Protein AF-A0A0N0ZWM2-F1 (afdb_monomer_lite)

Foldseek 3Di:
DFKKFKKFLDADQLVLVVVLVVVLCVVVVWDWDDDPFKIKIWDADPNDIFIKIKGDQDDVQQVVQQVDVLDPNSMGGNIMIDGDQADQVVLSSVLSSCVSPQRIWMWGDDDPPSPQIAIHGNVLSVPDPDRTNCCSRVVGDRDPPPVD

Organism: Chryseobacterium indologenes (NCBI:txid253)

Structure (mmCIF, N/CA/C/O backbone):
data_AF-A0A0N0ZWM2-F1
#
_entry.id   AF-A0A0N0ZWM2-F1
#
loop_
_atom_site.group_PDB
_atom_site.id
_atom_site.type_symbol
_atom_site.label_atom_id
_atom_site.label_alt_id
_atom_site.label_comp_id
_atom_site.label_asym_id
_atom_site.label_entity_id
_atom_site.label_seq_id
_atom_site.pdbx_PDB_ins_code
_atom_site.Cartn_x
_atom_site.Cartn_y
_atom_site.Cartn_z
_atom_site.occupancy
_atom_site.B_iso_or_equiv
_atom_site.auth_seq_id
_atom_site.auth_comp_id
_atom_site.auth_asym_id
_atom_site.auth_atom_id
_atom_site.pdbx_PDB_model_num
ATOM 1 N N . MET A 1 1 ? -0.318 11.566 -10.921 1.00 79.81 1 MET A N 1
ATOM 2 C CA . MET A 1 1 ? 0.003 10.992 -9.608 1.00 79.81 1 MET A CA 1
ATOM 3 C C . MET A 1 1 ? -1.309 10.659 -8.949 1.00 79.81 1 MET A C 1
ATOM 5 O O . MET A 1 1 ? -2.219 11.481 -8.991 1.00 79.81 1 MET A O 1
ATOM 9 N N . GLU A 1 2 ? -1.417 9.438 -8.466 1.00 84.56 2 GLU A N 1
ATOM 10 C CA . GLU A 1 2 ? -2.607 8.886 -7.834 1.00 84.56 2 GLU A CA 1
ATOM 11 C C . GLU A 1 2 ? -2.240 8.444 -6.425 1.00 84.56 2 GLU A C 1
ATOM 13 O O . GLU A 1 2 ? -1.091 8.078 -6.180 1.00 84.56 2 GLU A O 1
ATOM 18 N N . THR A 1 3 ? -3.224 8.467 -5.532 1.00 87.94 3 THR A N 1
ATOM 19 C CA . THR A 1 3 ? -3.071 8.043 -4.142 1.00 87.94 3 THR A CA 1
ATOM 20 C C . THR A 1 3 ? -4.068 6.935 -3.860 1.00 87.94 3 THR A C 1
ATOM 22 O O . THR A 1 3 ? -5.256 7.047 -4.174 1.00 87.94 3 THR A O 1
ATOM 25 N N . ILE A 1 4 ? -3.599 5.867 -3.228 1.00 88.94 4 ILE A N 1
ATOM 26 C CA . ILE A 1 4 ? -4.471 4.872 -2.609 1.00 88.94 4 ILE A CA 1
ATOM 27 C C . ILE A 1 4 ? -4.236 4.830 -1.107 1.00 88.94 4 ILE A C 1
ATOM 29 O O . ILE A 1 4 ? -3.121 5.018 -0.625 1.00 88.94 4 ILE A O 1
ATOM 33 N N . PHE A 1 5 ? -5.297 4.540 -0.370 1.00 90.44 5 PHE A N 1
ATOM 34 C CA . PHE A 1 5 ? -5.273 4.392 1.074 1.00 90.44 5 PHE A CA 1
ATOM 35 C C . PHE A 1 5 ? -5.254 2.906 1.408 1.00 90.44 5 PHE A C 1
ATOM 37 O O . PHE A 1 5 ? -6.131 2.151 0.988 1.00 90.44 5 PHE A O 1
ATOM 44 N N . VAL A 1 6 ? -4.266 2.470 2.178 1.00 92.69 6 VAL A N 1
ATOM 45 C CA . VAL A 1 6 ? -4.272 1.140 2.783 1.00 92.69 6 VAL A CA 1
ATOM 46 C C . VAL A 1 6 ? -4.955 1.264 4.131 1.00 92.69 6 VAL A C 1
ATOM 48 O O . VAL A 1 6 ? -4.435 1.902 5.047 1.00 92.69 6 VAL A O 1
ATOM 51 N N . ILE A 1 7 ? -6.126 0.655 4.257 1.00 91.31 7 ILE A N 1
ATOM 52 C CA . ILE A 1 7 ? -6.960 0.759 5.451 1.00 91.31 7 ILE A CA 1
ATOM 53 C C . ILE A 1 7 ? -7.023 -0.5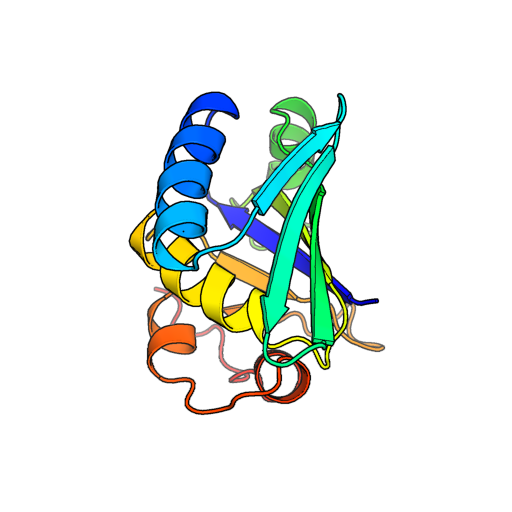72 6.199 1.00 91.31 7 ILE A C 1
ATOM 55 O O . ILE A 1 7 ? -6.943 -1.648 5.603 1.00 91.31 7 ILE A O 1
ATOM 59 N N . SER A 1 8 ? -7.194 -0.514 7.517 1.00 92.19 8 SER A N 1
ATOM 60 C CA . SER A 1 8 ? -7.341 -1.699 8.368 1.00 92.19 8 SER A CA 1
ATOM 61 C C . SER A 1 8 ? -8.172 -1.404 9.616 1.00 92.19 8 SER A C 1
ATOM 63 O O . SER A 1 8 ? -8.441 -0.246 9.933 1.00 92.19 8 SER A O 1
ATOM 65 N N . LYS A 1 9 ? -8.571 -2.456 10.336 1.00 91.44 9 LYS A N 1
ATOM 66 C CA . LYS A 1 9 ? -9.304 -2.329 11.606 1.00 91.44 9 LYS A CA 1
ATOM 67 C C . LYS A 1 9 ? -8.403 -2.055 12.810 1.00 91.44 9 LYS A C 1
ATOM 69 O O . LYS A 1 9 ? -8.891 -1.601 13.839 1.00 91.44 9 LYS A O 1
ATOM 74 N N . GLU A 1 10 ? -7.110 -2.349 12.699 1.00 93.44 10 GLU A N 1
ATOM 75 C CA . GLU A 1 10 ? -6.156 -2.283 13.805 1.00 93.44 10 GLU A CA 1
ATOM 76 C C . GLU A 1 10 ? -4.873 -1.596 13.355 1.00 93.44 10 GLU A C 1
ATOM 78 O O . GLU A 1 10 ? -4.340 -1.896 12.290 1.00 93.44 10 GLU A O 1
ATOM 83 N N . TYR A 1 11 ? -4.342 -0.707 14.192 1.00 94.19 11 TYR A N 1
ATOM 84 C CA . TYR A 1 11 ? -3.057 -0.086 13.913 1.00 94.19 11 TYR A CA 1
ATOM 85 C C . TYR A 1 11 ? -1.938 -1.134 13.916 1.00 94.19 11 TYR A C 1
ATOM 87 O O . TYR A 1 11 ? -1.816 -1.935 14.845 1.00 94.19 11 TYR A O 1
ATOM 95 N N . ILE A 1 12 ? -1.083 -1.081 12.897 1.00 94.50 12 ILE A N 1
ATOM 96 C CA . ILE A 1 12 ? 0.116 -1.908 12.796 1.00 94.50 12 ILE A CA 1
ATOM 97 C C . ILE A 1 12 ? 1.324 -0.999 12.989 1.00 94.50 12 ILE A C 1
ATOM 99 O O . ILE A 1 12 ? 1.533 -0.064 12.220 1.00 94.50 12 ILE A O 1
ATOM 103 N N . GLU A 1 13 ? 2.136 -1.297 14.001 1.00 93.44 13 GLU A N 1
ATOM 104 C CA . GLU A 1 13 ? 3.337 -0.520 14.316 1.00 93.44 13 GLU A CA 1
ATOM 105 C C . GLU A 1 13 ? 4.255 -0.341 13.097 1.00 93.44 13 GLU A C 1
ATOM 107 O O . GLU A 1 13 ? 4.559 -1.315 12.398 1.00 93.44 13 GLU A O 1
ATOM 112 N N . LYS A 1 14 ? 4.767 0.884 12.893 1.00 90.81 14 LYS A N 1
ATOM 113 C CA . LYS A 1 14 ? 5.643 1.251 11.761 1.00 90.81 14 LYS A CA 1
ATOM 114 C C . LYS A 1 14 ? 6.761 0.228 11.535 1.00 90.81 14 LYS A C 1
ATOM 116 O O . LYS A 1 14 ? 6.959 -0.233 10.415 1.00 90.81 14 LYS A O 1
ATOM 121 N N . ASN A 1 15 ? 7.449 -0.192 12.598 1.00 91.06 15 ASN A N 1
ATOM 122 C CA . ASN A 1 15 ? 8.545 -1.163 12.498 1.00 91.06 15 ASN A CA 1
ATOM 123 C C . ASN A 1 15 ? 8.085 -2.534 11.971 1.00 91.06 15 ASN A C 1
ATOM 125 O O . ASN A 1 15 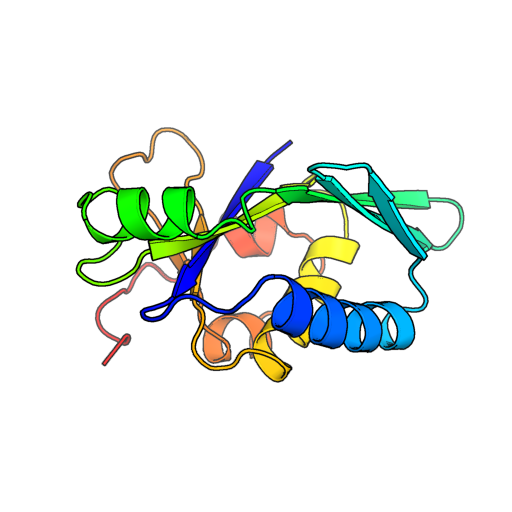? 8.814 -3.177 11.221 1.00 91.06 15 ASN A O 1
ATOM 129 N N . ASN A 1 16 ? 6.871 -2.975 12.313 1.00 93.94 16 ASN A N 1
ATOM 130 C CA . ASN A 1 16 ? 6.317 -4.229 11.799 1.00 93.94 16 ASN A CA 1
ATOM 131 C C . ASN A 1 16 ? 5.973 -4.117 10.308 1.00 93.94 16 ASN A C 1
ATOM 133 O O . ASN A 1 16 ? 6.179 -5.075 9.564 1.00 93.94 16 ASN A O 1
ATOM 137 N N . ILE A 1 17 ? 5.488 -2.954 9.861 1.00 93.25 17 ILE A N 1
ATOM 138 C CA . ILE A 1 17 ? 5.270 -2.681 8.436 1.00 93.25 17 ILE A CA 1
ATOM 139 C C . ILE A 1 17 ? 6.601 -2.652 7.675 1.00 93.25 17 ILE A C 1
ATOM 141 O O . ILE A 1 17 ? 6.727 -3.320 6.653 1.00 93.25 17 ILE A O 1
ATOM 145 N N . LEU A 1 18 ? 7.622 -1.967 8.198 1.00 91.88 18 LEU A N 1
ATOM 146 C CA . LEU A 1 18 ? 8.951 -1.895 7.578 1.00 91.88 18 LEU A CA 1
ATOM 147 C C . LEU A 1 18 ? 9.615 -3.269 7.406 1.00 91.88 18 LEU A C 1
ATOM 149 O O . LEU A 1 18 ? 10.258 -3.532 6.386 1.00 91.88 18 LEU A O 1
ATOM 153 N N . LEU A 1 19 ? 9.431 -4.177 8.370 1.00 93.31 19 LEU A N 1
ATOM 154 C CA . LEU A 1 19 ? 9.897 -5.561 8.244 1.00 93.31 19 LEU A CA 1
ATOM 155 C C . LEU A 1 19 ? 9.209 -6.284 7.076 1.00 93.31 19 LEU A C 1
ATOM 157 O O . LEU A 1 19 ? 9.873 -6.970 6.300 1.00 93.31 19 LEU A O 1
ATOM 161 N N . LYS A 1 20 ? 7.896 -6.094 6.908 1.00 94.62 20 LYS A N 1
ATOM 162 C CA . LYS A 1 20 ? 7.135 -6.665 5.784 1.00 94.62 20 LYS A CA 1
ATOM 163 C C . LYS A 1 20 ? 7.554 -6.051 4.450 1.00 94.62 20 LYS A C 1
ATOM 165 O O . LYS A 1 20 ? 7.744 -6.779 3.480 1.00 94.62 20 LYS A O 1
ATOM 170 N N . PHE A 1 21 ? 7.773 -4.737 4.406 1.00 94.69 21 PHE A N 1
ATOM 171 C CA . PHE A 1 21 ? 8.290 -4.055 3.218 1.00 94.69 21 PHE A CA 1
ATOM 172 C C . PHE A 1 21 ? 9.653 -4.590 2.812 1.00 94.69 21 PHE A C 1
ATOM 174 O O . PHE A 1 21 ? 9.857 -4.869 1.639 1.00 94.69 21 PHE A O 1
ATOM 181 N N . SER A 1 22 ? 10.550 -4.831 3.768 1.00 92.94 22 SER A N 1
ATOM 182 C CA . SER A 1 22 ? 11.861 -5.421 3.482 1.00 92.94 22 SER A CA 1
ATOM 183 C C . SER A 1 22 ? 11.736 -6.773 2.762 1.00 92.94 22 SER A C 1
ATOM 185 O O . SER A 1 22 ? 12.444 -7.026 1.788 1.00 92.94 22 SER A O 1
ATOM 187 N N . THR A 1 23 ? 10.793 -7.628 3.178 1.00 93.88 23 THR A N 1
ATOM 188 C CA . THR A 1 23 ? 10.488 -8.891 2.481 1.00 93.88 23 THR A CA 1
ATOM 189 C C . THR A 1 23 ? 9.976 -8.649 1.060 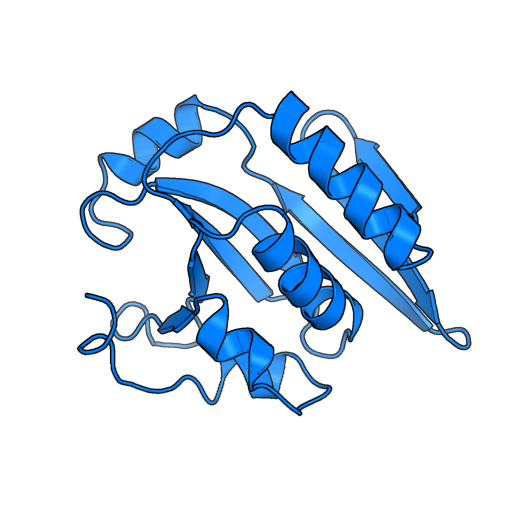1.00 93.88 23 THR A C 1
ATOM 191 O O . THR A 1 23 ? 10.465 -9.268 0.116 1.00 93.88 23 THR A O 1
ATOM 194 N N . ILE A 1 24 ? 9.017 -7.736 0.894 1.00 95.44 24 ILE A N 1
ATOM 195 C CA . ILE A 1 24 ? 8.409 -7.407 -0.404 1.00 95.44 24 ILE A CA 1
ATOM 196 C C . ILE A 1 24 ? 9.461 -6.867 -1.382 1.00 95.44 24 ILE A C 1
ATOM 198 O O . ILE A 1 24 ? 9.548 -7.326 -2.517 1.00 95.44 24 ILE A O 1
ATOM 202 N N . ILE A 1 25 ? 10.294 -5.939 -0.924 1.00 94.38 25 ILE A N 1
ATOM 203 C CA . ILE A 1 25 ? 11.310 -5.247 -1.723 1.00 94.38 25 ILE A CA 1
ATOM 204 C C . ILE A 1 25 ? 12.375 -6.226 -2.211 1.00 94.38 25 ILE A C 1
ATOM 206 O O . ILE A 1 25 ? 12.722 -6.210 -3.392 1.00 94.38 25 ILE A O 1
ATOM 210 N N . ASN A 1 26 ? 12.801 -7.156 -1.352 1.00 93.25 26 ASN A N 1
ATOM 211 C CA . ASN A 1 26 ? 13.698 -8.241 -1.747 1.00 93.25 26 ASN A CA 1
ATOM 212 C C . ASN A 1 26 ? 13.076 -9.151 -2.819 1.00 93.25 26 ASN A C 1
ATOM 214 O O . ASN A 1 26 ? 13.757 -9.536 -3.766 1.00 93.25 26 ASN A O 1
ATOM 218 N N . LEU A 1 27 ? 11.786 -9.490 -2.699 1.00 94.19 27 LEU A N 1
ATOM 219 C CA . LEU A 1 27 ? 11.085 -10.319 -3.690 1.00 94.19 27 LEU A CA 1
ATOM 220 C C . LEU A 1 27 ? 10.917 -9.618 -5.042 1.00 94.19 27 LEU A C 1
ATOM 222 O O . LEU A 1 27 ? 10.857 -10.285 -6.073 1.00 94.19 27 LEU A O 1
ATOM 226 N N . MET A 1 28 ? 10.822 -8.291 -5.032 1.00 92.69 28 MET A N 1
ATOM 227 C CA . MET A 1 28 ? 10.667 -7.468 -6.230 1.00 92.69 28 MET A CA 1
ATOM 228 C C . MET A 1 28 ? 12.002 -7.053 -6.849 1.00 92.69 28 MET A C 1
ATOM 230 O O . MET A 1 28 ? 11.994 -6.485 -7.934 1.00 92.69 28 MET A O 1
ATOM 234 N N . ASN A 1 29 ? 13.131 -7.323 -6.180 1.00 92.00 29 ASN A N 1
ATOM 235 C CA . ASN A 1 29 ? 14.438 -6.763 -6.535 1.00 92.00 29 ASN A CA 1
ATOM 236 C C . ASN A 1 29 ? 14.387 -5.224 -6.671 1.00 92.00 29 ASN A C 1
ATOM 238 O O . ASN A 1 29 ? 14.950 -4.642 -7.596 1.00 92.00 29 ASN A O 1
ATOM 242 N N . ALA A 1 30 ? 13.657 -4.584 -5.756 1.00 93.94 30 ALA A N 1
ATOM 243 C CA . ALA A 1 30 ? 13.500 -3.137 -5.672 1.00 93.94 30 ALA A CA 1
ATOM 244 C C . ALA A 1 30 ? 14.463 -2.545 -4.626 1.00 93.94 30 ALA A C 1
ATOM 246 O O . ALA A 1 30 ? 15.108 -3.270 -3.868 1.00 93.94 30 ALA A O 1
ATOM 247 N N . ASN A 1 31 ? 14.529 -1.218 -4.552 1.00 94.06 31 ASN A N 1
ATOM 248 C CA . ASN A 1 31 ? 15.269 -0.489 -3.528 1.00 94.06 31 ASN A CA 1
ATOM 249 C C . ASN A 1 31 ? 14.310 0.192 -2.552 1.00 94.06 31 ASN A C 1
ATOM 251 O O . ASN A 1 31 ? 13.251 0.676 -2.949 1.00 94.06 31 ASN A O 1
ATOM 255 N N . LEU A 1 32 ? 14.718 0.260 -1.285 1.00 92.25 32 LEU A N 1
ATOM 256 C CA . LEU A 1 32 ? 14.046 1.009 -0.227 1.00 92.25 32 LEU A CA 1
ATOM 257 C C . LEU A 1 32 ? 14.890 2.230 0.136 1.00 92.25 32 LEU A C 1
ATOM 259 O O . LEU A 1 32 ? 16.065 2.085 0.475 1.00 92.25 32 LEU A O 1
ATOM 263 N N . ILE A 1 33 ? 14.283 3.408 0.121 1.00 91.81 33 ILE A N 1
ATOM 264 C CA . ILE A 1 33 ? 14.868 4.645 0.630 1.00 91.81 33 ILE A CA 1
ATOM 265 C C . ILE A 1 33 ? 13.937 5.143 1.731 1.00 91.81 33 ILE A C 1
ATOM 267 O O . ILE A 1 33 ? 12.751 5.344 1.496 1.00 91.81 33 ILE A O 1
ATOM 271 N N . GLU A 1 34 ? 14.461 5.313 2.939 1.00 86.69 34 GLU A N 1
ATOM 272 C CA . GLU A 1 34 ? 13.716 5.897 4.055 1.00 86.69 34 GLU A CA 1
ATOM 273 C C . GLU A 1 34 ? 14.254 7.313 4.296 1.00 86.69 34 GLU A C 1
ATOM 275 O O . GLU A 1 34 ? 15.439 7.477 4.597 1.00 86.69 34 GLU A O 1
ATOM 280 N N . ASP A 1 35 ? 13.405 8.330 4.143 1.00 78.75 35 ASP A N 1
ATOM 281 C CA . ASP A 1 35 ? 13.747 9.734 4.387 1.00 78.75 35 ASP A CA 1
ATOM 282 C C . ASP A 1 35 ? 12.828 10.328 5.454 1.00 78.75 35 ASP A C 1
ATOM 284 O O . ASP A 1 35 ? 11.737 10.791 5.152 1.00 78.75 35 ASP A O 1
ATOM 288 N N . GLN A 1 36 ? 13.285 10.304 6.711 1.00 72.12 36 GLN A N 1
ATOM 289 C CA . GLN A 1 36 ? 12.627 10.840 7.915 1.00 72.12 36 GLN A CA 1
ATOM 290 C C . GLN A 1 36 ? 11.148 10.439 8.096 1.00 72.12 36 GLN A C 1
ATOM 292 O O . GLN A 1 36 ? 10.836 9.619 8.965 1.00 72.12 36 GLN A O 1
ATOM 297 N N . ALA A 1 37 ? 10.253 11.049 7.320 1.00 70.75 37 ALA A N 1
ATOM 298 C CA . ALA A 1 37 ? 8.813 10.834 7.309 1.00 70.75 37 ALA A CA 1
ATOM 299 C C . ALA A 1 37 ? 8.337 9.898 6.183 1.00 70.75 37 ALA A C 1
ATOM 301 O O . ALA A 1 37 ? 7.325 9.219 6.370 1.00 70.75 37 ALA A O 1
ATOM 302 N N . ASP A 1 38 ? 9.093 9.801 5.089 1.00 81.44 38 ASP A N 1
ATOM 303 C CA . ASP A 1 38 ? 8.640 9.200 3.840 1.00 81.44 38 ASP A CA 1
ATOM 304 C C . ASP A 1 38 ? 9.412 7.912 3.547 1.00 81.44 38 ASP A C 1
ATOM 306 O O . ASP A 1 38 ? 10.602 7.760 3.851 1.00 81.44 38 ASP A O 1
ATOM 310 N N . ILE A 1 39 ? 8.718 6.955 2.943 1.00 91.69 39 ILE A N 1
ATOM 311 C CA . ILE A 1 39 ? 9.315 5.723 2.444 1.00 91.69 39 ILE A CA 1
ATOM 312 C C . ILE A 1 39 ? 9.161 5.704 0.934 1.00 91.69 39 ILE A C 1
ATOM 314 O O . ILE A 1 39 ? 8.051 5.717 0.416 1.00 91.69 39 ILE A O 1
ATOM 318 N N . ILE A 1 40 ? 10.274 5.603 0.224 1.00 93.94 40 ILE A N 1
ATOM 319 C CA . ILE A 1 40 ? 10.298 5.552 -1.230 1.00 93.94 40 ILE A CA 1
ATOM 320 C C . ILE A 1 40 ? 10.760 4.161 -1.648 1.00 93.94 40 ILE A C 1
ATOM 322 O O . ILE A 1 40 ? 11.823 3.691 -1.235 1.00 93.94 40 ILE A O 1
ATOM 326 N N . ILE A 1 41 ? 9.963 3.496 -2.478 1.00 94.56 41 ILE A N 1
ATOM 327 C CA . ILE A 1 41 ? 10.330 2.226 -3.100 1.00 94.56 41 ILE A CA 1
ATOM 328 C C . ILE A 1 41 ? 10.562 2.487 -4.577 1.00 94.56 41 ILE A C 1
ATOM 330 O O . ILE A 1 41 ? 9.680 3.004 -5.261 1.00 94.56 41 ILE A O 1
ATOM 334 N N . THR A 1 42 ? 11.742 2.122 -5.069 1.00 94.25 42 THR A N 1
ATOM 335 C CA . THR A 1 42 ? 12.138 2.361 -6.459 1.00 94.25 42 THR A CA 1
ATOM 336 C C . THR A 1 42 ? 12.552 1.070 -7.142 1.00 94.25 42 THR A C 1
ATOM 338 O O . THR A 1 42 ? 13.102 0.161 -6.520 1.00 94.25 42 THR A O 1
ATOM 341 N N . MET A 1 43 ? 12.291 0.973 -8.438 1.00 93.06 43 MET A N 1
ATOM 342 C CA . MET A 1 43 ? 12.676 -0.171 -9.257 1.00 93.06 43 MET A CA 1
ATOM 343 C C . MET A 1 43 ? 13.072 0.320 -10.643 1.00 93.06 43 MET A C 1
ATOM 345 O O . MET A 1 43 ? 12.438 1.218 -11.192 1.00 93.06 43 MET A O 1
ATOM 349 N N .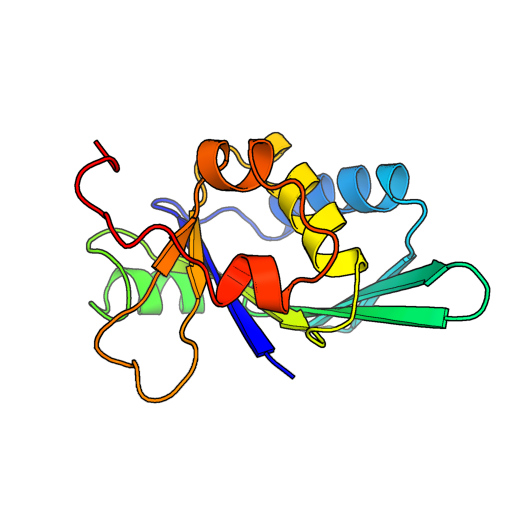 GLU A 1 44 ? 14.120 -0.273 -11.200 1.00 88.19 44 GLU A N 1
ATOM 350 C CA . GLU A 1 44 ? 14.506 -0.068 -12.591 1.00 88.19 44 GLU A CA 1
ATOM 351 C C . GLU A 1 44 ? 14.214 -1.357 -13.363 1.00 88.19 44 GLU A C 1
ATOM 353 O O . GLU A 1 44 ? 14.730 -2.419 -13.012 1.00 88.19 44 GLU A O 1
ATOM 358 N N . ASP A 1 45 ? 13.362 -1.267 -14.384 1.00 79.62 45 ASP A N 1
ATOM 359 C CA . ASP A 1 45 ? 12.963 -2.386 -15.245 1.00 79.62 45 ASP A CA 1
ATOM 360 C C . ASP A 1 45 ? 13.154 -1.986 -16.713 1.00 79.62 45 ASP A C 1
ATOM 362 O O . ASP A 1 45 ? 12.533 -1.037 -17.198 1.00 79.62 45 ASP A O 1
ATOM 366 N N . ASP A 1 46 ? 14.058 -2.674 -17.416 1.00 80.00 46 ASP A N 1
ATOM 367 C CA . ASP A 1 46 ? 14.401 -2.425 -18.826 1.00 80.00 46 ASP A CA 1
ATOM 368 C C . ASP A 1 46 ? 14.690 -0.941 -19.168 1.00 80.00 46 ASP A C 1
ATOM 370 O O . ASP A 1 46 ? 14.325 -0.436 -20.232 1.00 80.00 46 ASP A O 1
ATOM 374 N N . GLY A 1 47 ? 15.364 -0.227 -18.258 1.00 80.25 47 GLY A N 1
ATOM 375 C CA . GLY A 1 47 ? 15.723 1.189 -18.413 1.00 80.25 47 GLY A CA 1
ATOM 376 C C . GLY A 1 47 ? 14.596 2.177 -18.092 1.00 80.25 47 GLY A C 1
ATOM 377 O O . GLY A 1 47 ? 14.782 3.383 -18.261 1.00 80.25 47 GLY A O 1
ATOM 378 N N . ASN A 1 48 ? 13.445 1.694 -17.613 1.00 85.69 48 ASN A N 1
ATOM 379 C CA . ASN A 1 48 ? 12.393 2.528 -17.042 1.00 85.69 48 ASN A CA 1
ATOM 380 C C . ASN A 1 48 ? 12.533 2.573 -15.524 1.00 85.69 48 ASN A C 1
ATOM 382 O O . ASN A 1 48 ? 12.630 1.538 -14.866 1.00 85.69 48 ASN A O 1
ATOM 386 N N . PHE A 1 49 ? 12.513 3.783 -14.977 1.00 89.00 49 PHE A N 1
ATOM 387 C CA . PHE A 1 49 ? 12.522 4.009 -13.541 1.00 89.00 49 PHE A CA 1
ATOM 388 C C . PHE A 1 49 ? 11.089 4.150 -13.028 1.00 89.00 49 PHE A C 1
ATOM 390 O O . PHE A 1 49 ? 10.336 5.012 -13.485 1.00 89.00 49 PHE A O 1
ATOM 397 N N . GLU A 1 50 ? 10.728 3.321 -12.057 1.00 92.31 50 GLU A N 1
ATOM 398 C CA . GLU A 1 50 ? 9.444 3.364 -11.372 1.00 92.31 50 GLU A CA 1
ATOM 399 C C . GLU A 1 50 ? 9.643 3.644 -9.881 1.00 92.31 50 GLU A C 1
ATOM 401 O O . GLU A 1 50 ? 10.626 3.218 -9.270 1.00 92.31 50 GLU A O 1
ATOM 406 N N . GLN A 1 51 ? 8.693 4.366 -9.294 1.00 93.25 51 GLN A N 1
ATOM 407 C CA . GLN A 1 51 ? 8.752 4.817 -7.910 1.00 93.25 51 GLN A CA 1
ATOM 408 C C . GLN A 1 51 ? 7.353 4.870 -7.313 1.00 93.25 51 GLN A C 1
ATOM 410 O O . GLN A 1 51 ? 6.461 5.469 -7.911 1.00 93.25 51 GLN A O 1
ATOM 415 N N . ILE A 1 52 ? 7.209 4.313 -6.112 1.00 94.31 52 ILE A N 1
ATOM 416 C CA . ILE A 1 52 ? 6.060 4.544 -5.238 1.00 94.31 52 ILE A CA 1
ATOM 417 C C . ILE A 1 52 ? 6.531 5.202 -3.942 1.00 94.31 52 ILE A C 1
ATOM 419 O O . ILE A 1 52 ? 7.604 4.879 -3.426 1.00 94.31 52 ILE A O 1
ATOM 423 N N . GLU A 1 53 ? 5.726 6.114 -3.421 1.00 94.69 53 GLU A N 1
ATOM 424 C CA . GLU A 1 53 ? 5.968 6.815 -2.161 1.00 94.69 53 GLU A CA 1
ATOM 425 C C . GLU A 1 53 ? 4.931 6.371 -1.137 1.00 94.69 53 GLU A C 1
ATOM 427 O O . GLU A 1 53 ? 3.761 6.178 -1.461 1.00 94.69 53 GLU A O 1
ATOM 432 N N . ILE A 1 54 ? 5.368 6.144 0.096 1.00 94.38 54 ILE A N 1
ATOM 433 C CA . ILE A 1 54 ? 4.551 5.617 1.179 1.00 94.38 54 ILE A CA 1
ATOM 434 C C . ILE A 1 54 ? 4.602 6.584 2.349 1.00 94.38 54 ILE A C 1
ATOM 436 O O . ILE A 1 54 ? 5.670 6.851 2.904 1.00 94.38 54 ILE A O 1
ATOM 440 N N . ASN A 1 55 ? 3.417 7.033 2.752 1.00 91.81 55 ASN A N 1
ATOM 441 C CA . ASN A 1 55 ? 3.213 8.051 3.774 1.00 91.81 55 ASN A CA 1
ATOM 442 C C . ASN A 1 55 ? 2.211 7.562 4.833 1.00 91.81 55 ASN A C 1
ATOM 444 O O . ASN A 1 55 ? 1.571 6.523 4.683 1.00 91.81 55 ASN A O 1
ATOM 448 N N . GLY A 1 56 ? 2.055 8.303 5.933 1.00 86.44 56 GLY A N 1
ATOM 449 C CA . GLY A 1 56 ? 0.974 8.061 6.902 1.00 86.44 56 GLY A CA 1
ATOM 450 C C . GLY A 1 56 ? 1.197 6.924 7.908 1.00 86.44 56 GLY A C 1
ATOM 451 O O . GLY A 1 56 ? 0.302 6.673 8.708 1.00 86.44 56 GLY A O 1
ATOM 452 N N . LEU A 1 57 ? 2.382 6.296 7.941 1.00 86.81 57 LEU A N 1
ATOM 453 C CA . LEU A 1 57 ? 2.778 5.281 8.938 1.00 86.81 57 LEU A CA 1
ATOM 454 C C . LEU A 1 57 ? 3.008 5.868 10.343 1.00 86.81 57 LEU A C 1
ATOM 456 O O . LEU A 1 57 ? 4.084 5.733 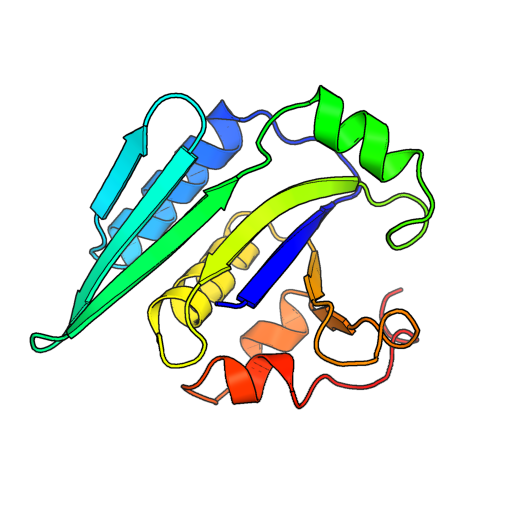10.932 1.00 86.81 57 LEU A O 1
ATOM 460 N N . ASN A 1 58 ? 2.003 6.540 10.891 1.00 87.94 58 ASN A N 1
ATOM 461 C CA . ASN A 1 58 ? 1.999 7.013 12.264 1.00 87.94 58 ASN A CA 1
ATOM 462 C C . ASN A 1 58 ? 0.643 6.737 12.923 1.00 87.94 58 ASN A C 1
ATOM 464 O O . ASN A 1 58 ? -0.404 6.705 12.276 1.00 87.94 58 ASN A O 1
ATOM 468 N N . LYS A 1 59 ? 0.688 6.511 14.234 1.00 92.25 59 LYS A N 1
ATOM 469 C CA . LYS A 1 59 ? -0.472 6.093 15.015 1.00 92.25 59 LYS A CA 1
ATOM 470 C C . LYS A 1 59 ? -1.546 7.175 15.105 1.00 92.25 59 LYS A C 1
ATOM 472 O O . LYS A 1 59 ? -2.723 6.850 15.005 1.00 92.25 59 LYS A O 1
ATOM 477 N N . ASP A 1 60 ? -1.145 8.433 15.247 1.00 91.44 60 ASP A N 1
ATOM 478 C CA . ASP A 1 60 ? -2.072 9.554 15.413 1.00 91.44 60 ASP A CA 1
ATOM 479 C C . ASP A 1 60 ? -2.967 9.718 14.172 1.00 91.44 60 ASP A C 1
ATOM 481 O O . ASP A 1 60 ? -4.180 9.860 14.296 1.00 91.44 60 ASP A O 1
ATOM 485 N N . TYR A 1 61 ? -2.394 9.590 12.971 1.00 90.31 61 TYR A N 1
ATOM 486 C CA . TYR A 1 61 ? -3.131 9.623 11.707 1.00 90.31 61 TYR A CA 1
ATOM 487 C C . TYR A 1 61 ? -4.109 8.447 11.572 1.00 90.31 61 TYR A C 1
ATOM 489 O O . TYR A 1 61 ? -5.254 8.624 11.148 1.00 90.31 61 TYR A O 1
ATOM 497 N N . PHE A 1 62 ? -3.705 7.240 11.982 1.00 92.94 62 PHE A N 1
ATOM 498 C CA . PHE A 1 62 ? -4.613 6.092 12.025 1.00 92.94 62 PHE A CA 1
ATOM 499 C C . PHE A 1 62 ? -5.777 6.322 13.003 1.00 92.94 62 PHE A C 1
ATOM 501 O O . PHE A 1 62 ? -6.932 6.058 12.669 1.00 92.94 62 PHE A O 1
ATOM 508 N N . GLU A 1 63 ? -5.491 6.822 14.207 1.00 91.69 63 GLU A N 1
ATOM 509 C CA . GLU A 1 63 ? -6.500 7.078 15.240 1.00 91.69 63 GLU A CA 1
ATOM 510 C C . GLU A 1 63 ? -7.478 8.186 14.838 1.00 91.69 63 GLU A C 1
ATOM 512 O O . GLU A 1 63 ? -8.678 8.062 15.084 1.00 91.69 63 GLU A O 1
ATOM 517 N N . GLU A 1 64 ? -6.997 9.236 14.176 1.00 89.31 64 GLU A N 1
ATOM 518 C CA . GLU A 1 64 ? -7.847 10.271 13.593 1.00 89.31 64 GLU A CA 1
ATOM 519 C C . GLU A 1 64 ? -8.760 9.674 12.513 1.00 89.31 64 GLU A C 1
ATOM 521 O O . GLU A 1 64 ? -9.975 9.880 12.512 1.00 89.31 64 GLU A O 1
ATOM 526 N N . THR A 1 65 ? -8.193 8.890 11.599 1.00 89.12 65 THR A N 1
ATOM 527 C CA . THR A 1 65 ? -8.936 8.368 10.449 1.00 89.12 65 THR A CA 1
ATOM 528 C C . THR A 1 65 ? -9.925 7.263 10.789 1.00 89.12 65 THR A C 1
ATOM 530 O O . THR A 1 65 ? -10.947 7.182 10.122 1.00 89.12 65 THR A O 1
ATOM 533 N N . ILE A 1 66 ? -9.679 6.440 11.814 1.00 87.12 66 ILE A N 1
ATOM 534 C CA . ILE A 1 66 ? -10.639 5.407 12.243 1.00 87.12 66 ILE A CA 1
ATOM 535 C C . ILE A 1 66 ? -11.842 5.995 12.994 1.00 87.12 66 ILE A C 1
ATOM 537 O O . ILE A 1 66 ? -12.916 5.390 13.019 1.00 87.12 66 ILE A O 1
ATOM 541 N N . GLN A 1 67 ? -11.663 7.156 13.633 1.00 81.56 67 GLN A N 1
ATOM 542 C CA . GLN A 1 67 ? -12.738 7.887 14.309 1.00 81.56 67 GLN A CA 1
ATOM 543 C C . GLN A 1 67 ? -13.592 8.681 13.320 1.00 81.56 67 GLN A C 1
ATOM 545 O O . GLN A 1 67 ? -14.788 8.870 13.546 1.00 81.56 67 GLN A O 1
ATOM 550 N N . ASN A 1 68 ? -12.980 9.123 12.223 1.00 68.56 68 ASN A N 1
ATOM 551 C CA . ASN A 1 68 ? -13.654 9.828 11.150 1.00 68.56 68 ASN A CA 1
ATOM 552 C C . ASN A 1 68 ? -14.330 8.830 10.196 1.00 68.56 68 ASN A C 1
ATOM 554 O O . ASN A 1 68 ? -13.731 7.859 9.751 1.00 68.56 68 ASN A O 1
ATOM 558 N N . GLU A 1 69 ? -15.576 9.086 9.799 1.00 67.31 69 GLU A N 1
ATOM 559 C CA . GLU A 1 69 ? -16.303 8.255 8.819 1.00 67.31 69 GLU A CA 1
ATOM 560 C C . GLU A 1 69 ? -15.818 8.488 7.368 1.00 67.31 69 GLU A C 1
ATOM 562 O O . GLU A 1 69 ? -16.568 8.302 6.414 1.00 67.31 69 GLU A O 1
ATOM 567 N N . ASN A 1 70 ? -14.561 8.918 7.194 1.00 68.44 70 ASN A N 1
ATOM 568 C CA . ASN A 1 70 ? -13.943 9.181 5.890 1.00 68.44 70 ASN A CA 1
ATOM 569 C C . ASN A 1 70 ? -13.722 7.886 5.090 1.00 68.44 70 ASN A C 1
ATOM 571 O O . ASN A 1 70 ? -13.627 7.920 3.866 1.00 68.44 70 ASN A O 1
ATOM 575 N N . PHE A 1 71 ? -13.648 6.751 5.788 1.00 75.19 71 PHE A N 1
ATOM 576 C CA . PHE 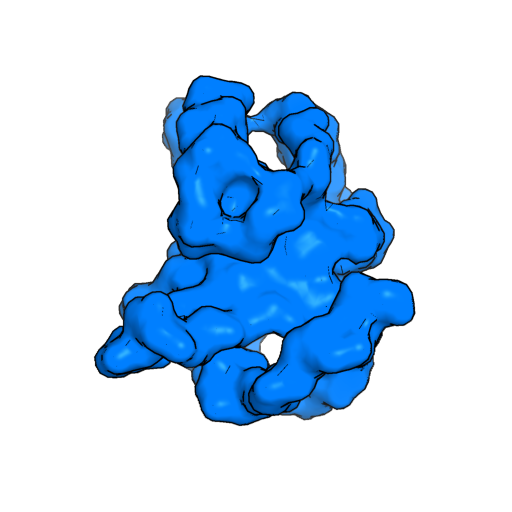A 1 71 ? -13.555 5.409 5.221 1.00 75.19 71 PHE A CA 1
ATOM 577 C C . PHE A 1 71 ? -14.743 4.550 5.679 1.00 75.19 71 PHE A C 1
ATOM 579 O O . PHE A 1 71 ? -15.670 5.015 6.344 1.00 75.19 71 PHE A O 1
ATOM 586 N N . ASN A 1 72 ? -14.712 3.253 5.362 1.00 73.50 72 ASN A N 1
ATOM 587 C CA . ASN A 1 72 ? -15.669 2.302 5.925 1.00 73.50 72 ASN A CA 1
ATOM 588 C C . ASN A 1 72 ? -15.648 2.335 7.457 1.00 73.50 72 ASN A C 1
ATOM 590 O O . ASN A 1 72 ? -14.586 2.324 8.078 1.00 73.50 72 ASN A O 1
ATOM 594 N N . LYS A 1 73 ? -16.834 2.284 8.071 1.00 74.19 73 LYS A N 1
ATOM 595 C CA . LYS A 1 73 ? -16.983 2.295 9.529 1.00 74.19 73 LYS A CA 1
ATOM 596 C C . LYS A 1 73 ? -16.095 1.234 10.195 1.00 74.19 73 LYS A C 1
ATOM 598 O O . LYS A 1 73 ? -16.240 0.041 9.926 1.00 74.19 73 LYS A O 1
ATOM 603 N N . GLY A 1 74 ? -15.224 1.679 11.102 1.00 81.69 74 GLY A N 1
ATOM 604 C CA . GLY A 1 74 ? -14.295 0.819 11.842 1.00 81.69 74 GLY A CA 1
ATOM 605 C C . GLY A 1 74 ? -12.987 0.499 11.112 1.00 81.69 74 GLY A C 1
ATOM 606 O O . GLY A 1 74 ? -12.275 -0.396 11.557 1.00 81.69 74 GLY A O 1
ATOM 607 N N . TYR A 1 75 ? -12.676 1.197 10.017 1.00 87.12 75 TYR A N 1
ATOM 608 C CA . TYR A 1 75 ? -11.381 1.137 9.346 1.00 87.12 75 TYR A CA 1
ATOM 609 C C . TYR A 1 75 ? -10.656 2.482 9.452 1.00 87.12 75 TYR A C 1
ATOM 611 O O . TYR A 1 75 ? -11.239 3.520 9.160 1.00 87.12 75 TYR A O 1
ATOM 619 N N . GLY A 1 76 ? -9.381 2.445 9.839 1.00 90.31 76 GLY A N 1
ATOM 620 C CA . GLY A 1 76 ? -8.460 3.582 9.802 1.00 90.31 76 GLY A CA 1
ATOM 621 C C . GLY A 1 76 ? -7.438 3.433 8.681 1.00 90.31 76 GLY A C 1
ATOM 622 O O . GLY A 1 76 ? -7.154 2.319 8.231 1.00 90.31 76 GLY A O 1
ATOM 623 N N . CYS A 1 77 ? -6.867 4.549 8.238 1.00 92.25 77 CYS A N 1
ATOM 624 C CA . CYS A 1 77 ? -5.786 4.554 7.261 1.00 92.25 77 CYS A CA 1
ATOM 625 C C . CYS A 1 77 ? -4.461 4.204 7.940 1.00 92.25 77 CYS A C 1
ATOM 627 O O . CYS A 1 77 ? -3.990 4.938 8.804 1.00 92.25 77 CYS A O 1
ATOM 629 N N . LEU A 1 78 ? -3.855 3.083 7.541 1.00 93.75 78 LEU A N 1
ATOM 630 C CA . LEU A 1 78 ? -2.520 2.685 7.995 1.00 93.75 78 LEU A CA 1
ATOM 631 C C . LEU A 1 78 ? -1.425 3.468 7.286 1.00 93.75 78 LEU A C 1
ATOM 633 O O . LEU A 1 78 ? -0.431 3.832 7.904 1.00 93.75 78 LEU A O 1
ATOM 637 N N . LEU A 1 79 ? -1.577 3.631 5.975 1.00 93.88 79 LEU A N 1
ATOM 638 C CA . LEU A 1 79 ? -0.625 4.317 5.118 1.00 93.88 79 LEU A CA 1
ATOM 639 C C . LEU A 1 79 ? -1.296 4.713 3.808 1.00 93.88 79 LEU A C 1
ATOM 641 O O . LEU A 1 79 ? -2.286 4.103 3.395 1.00 93.88 79 LEU A O 1
ATOM 645 N N . THR A 1 80 ? -0.726 5.701 3.139 1.00 92.94 80 THR A N 1
ATOM 646 C CA . THR A 1 80 ? -1.061 6.038 1.758 1.00 92.94 80 THR A CA 1
ATOM 647 C C . THR A 1 80 ? 0.069 5.610 0.841 1.00 92.94 80 THR A C 1
ATOM 649 O O . THR A 1 80 ? 1.221 5.521 1.268 1.00 92.94 80 THR A O 1
ATOM 652 N N . ILE A 1 81 ? -0.273 5.304 -0.408 1.00 93.56 81 ILE A N 1
ATOM 653 C CA . ILE A 1 81 ? 0.693 4.982 -1.454 1.00 93.56 81 ILE A CA 1
ATOM 654 C C . ILE A 1 81 ? 0.443 5.921 -2.624 1.00 93.56 81 ILE A C 1
ATOM 656 O O . ILE A 1 81 ? -0.632 5.869 -3.227 1.00 93.56 81 ILE A O 1
ATOM 660 N N . ASP A 1 82 ? 1.436 6.742 -2.934 1.00 92.12 82 ASP A N 1
ATOM 661 C CA . ASP A 1 82 ? 1.449 7.657 -4.066 1.00 92.12 82 ASP A CA 1
ATOM 662 C C . ASP A 1 82 ? 2.266 7.046 -5.213 1.00 92.12 82 ASP A C 1
ATOM 664 O O . ASP A 1 82 ? 3.356 6.509 -5.008 1.00 92.12 82 ASP A O 1
ATOM 668 N N . PHE A 1 83 ? 1.721 7.067 -6.430 1.00 90.50 83 PHE A N 1
ATOM 669 C CA . PHE A 1 83 ? 2.331 6.422 -7.601 1.00 90.50 83 PHE A CA 1
ATOM 670 C C . PHE A 1 83 ? 1.864 7.066 -8.919 1.00 90.50 83 PHE A C 1
ATOM 672 O O . PHE A 1 83 ? 0.973 7.925 -8.953 1.00 90.50 83 PHE A O 1
ATOM 679 N N . TYR A 1 84 ? 2.466 6.655 -10.037 1.00 85.56 84 TYR A N 1
ATOM 680 C CA . TYR A 1 84 ? 2.004 7.005 -11.385 1.00 85.56 84 TYR A CA 1
ATOM 681 C C . TYR A 1 84 ? 1.285 5.815 -12.024 1.00 85.56 84 TYR A C 1
ATOM 683 O O . TYR A 1 84 ? 1.786 4.696 -11.959 1.00 85.56 84 TYR A O 1
ATOM 691 N N . SER A 1 85 ? 0.140 6.046 -12.677 1.00 74.62 85 SER A N 1
ATOM 692 C CA . SER A 1 85 ? -0.752 4.966 -13.129 1.00 74.62 85 SER A CA 1
ATOM 693 C C . SER A 1 85 ? -0.111 3.980 -14.110 1.00 74.62 85 SER A C 1
ATOM 695 O O . SER A 1 85 ? -0.462 2.803 -14.144 1.00 74.62 85 SER A O 1
ATOM 697 N N . GLU A 1 86 ? 0.866 4.441 -14.881 1.00 76.44 86 GLU A N 1
ATOM 698 C CA . GLU A 1 86 ? 1.553 3.637 -15.893 1.00 76.44 86 GLU A CA 1
ATOM 699 C C . GLU A 1 86 ? 2.597 2.669 -15.299 1.00 76.44 86 GLU A C 1
ATOM 701 O O . GLU A 1 86 ? 3.118 1.815 -16.014 1.00 76.44 86 GLU A O 1
ATOM 706 N N . GLN A 1 87 ? 2.905 2.781 -14.001 1.00 81.44 87 GLN A N 1
ATOM 707 C CA . GLN A 1 87 ? 3.922 1.964 -13.339 1.00 81.44 87 GLN A CA 1
ATOM 708 C C . GLN A 1 87 ? 3.395 0.563 -13.008 1.00 81.44 87 GLN A C 1
ATOM 710 O O . GLN A 1 87 ? 2.308 0.390 -12.452 1.00 81.44 87 GLN A O 1
ATOM 715 N N . LYS A 1 88 ? 4.204 -0.464 -13.274 1.00 84.62 88 LYS A N 1
ATOM 716 C CA . LYS A 1 88 ? 3.903 -1.857 -12.899 1.00 84.62 88 LYS A CA 1
ATOM 717 C C . LYS A 1 88 ? 4.215 -2.140 -11.427 1.00 84.62 88 LYS A C 1
ATOM 719 O O . LYS A 1 88 ? 3.615 -3.037 -10.825 1.00 84.62 88 LYS A O 1
ATOM 724 N N . LEU A 1 89 ? 5.141 -1.377 -10.849 1.00 90.56 89 LEU A N 1
ATOM 725 C CA . LEU A 1 89 ? 5.689 -1.498 -9.504 1.00 90.56 89 LEU A CA 1
ATOM 726 C C . LEU A 1 89 ? 4.580 -1.558 -8.462 1.00 90.56 89 LEU A C 1
ATOM 728 O O . LEU A 1 89 ? 4.587 -2.454 -7.619 1.00 90.56 89 LEU A O 1
ATOM 732 N N . ILE A 1 90 ? 3.590 -0.668 -8.564 1.00 90.12 90 ILE A N 1
ATOM 733 C CA . ILE A 1 90 ? 2.462 -0.612 -7.631 1.00 90.12 90 ILE A CA 1
ATOM 734 C C . ILE A 1 90 ? 1.651 -1.914 -7.626 1.00 90.12 90 ILE A C 1
ATOM 736 O O . ILE A 1 90 ? 1.285 -2.414 -6.566 1.00 90.12 90 ILE A O 1
ATOM 740 N N . ILE A 1 91 ? 1.418 -2.530 -8.786 1.00 87.31 91 ILE A N 1
ATOM 741 C CA . ILE A 1 91 ? 0.619 -3.761 -8.890 1.00 87.31 91 ILE A CA 1
ATOM 742 C C . ILE A 1 91 ? 1.368 -4.926 -8.239 1.00 87.31 91 ILE A C 1
ATOM 744 O O . ILE A 1 91 ? 0.782 -5.708 -7.484 1.00 87.31 91 ILE A O 1
ATOM 748 N N . CYS A 1 92 ? 2.669 -5.039 -8.516 1.00 89.19 92 CYS A N 1
ATOM 749 C CA . CYS A 1 92 ? 3.539 -6.035 -7.894 1.00 89.19 92 CYS A CA 1
ATOM 750 C C . CYS A 1 92 ? 3.616 -5.837 -6.376 1.00 89.19 92 CYS A C 1
ATOM 752 O O . CYS A 1 92 ? 3.433 -6.800 -5.625 1.00 89.19 92 CYS A O 1
ATOM 754 N N . PHE A 1 93 ? 3.804 -4.591 -5.938 1.00 93.31 93 PHE A N 1
ATOM 755 C CA . PHE A 1 93 ? 3.858 -4.220 -4.531 1.00 93.31 93 PHE A CA 1
ATOM 756 C C . PHE A 1 93 ? 2.571 -4.608 -3.807 1.00 93.31 93 PHE A C 1
ATOM 758 O O . PHE A 1 93 ? 2.626 -5.351 -2.832 1.00 93.31 93 PHE A O 1
ATOM 765 N N . LEU A 1 94 ? 1.404 -4.214 -4.324 1.00 91.12 94 LEU A N 1
ATOM 766 C CA . LEU A 1 94 ? 0.110 -4.546 -3.727 1.00 91.12 94 LEU A CA 1
ATOM 767 C C . LEU A 1 94 ? -0.113 -6.060 -3.637 1.00 91.12 94 LEU A C 1
ATOM 769 O O . LEU A 1 94 ? -0.511 -6.566 -2.590 1.00 91.12 94 LEU A O 1
ATOM 773 N N . LYS A 1 95 ? 0.195 -6.823 -4.693 1.00 87.25 95 LYS A N 1
ATOM 774 C CA . LYS A 1 95 ? 0.041 -8.290 -4.678 1.00 87.25 95 LYS A CA 1
ATOM 775 C C . LYS A 1 95 ? 0.868 -8.967 -3.585 1.00 87.25 95 LYS A C 1
ATOM 777 O O . LYS A 1 95 ? 0.440 -9.996 -3.063 1.00 87.25 95 LYS A O 1
ATOM 782 N N . LEU A 1 96 ? 2.047 -8.441 -3.266 1.00 92.81 96 LEU A N 1
ATOM 783 C CA . LEU A 1 96 ? 2.887 -8.961 -2.188 1.00 92.81 96 LEU A CA 1
ATOM 784 C C . LEU A 1 96 ? 2.478 -8.394 -0.824 1.00 92.81 96 LEU A C 1
ATOM 786 O O . LEU A 1 96 ? 2.454 -9.141 0.151 1.00 92.81 96 LEU A O 1
ATOM 790 N N . LEU A 1 97 ? 2.058 -7.129 -0.769 1.00 93.56 97 LEU A N 1
ATOM 791 C CA . LEU A 1 97 ? 1.552 -6.480 0.436 1.00 93.56 97 LEU A CA 1
ATOM 792 C C . LEU A 1 97 ? 0.387 -7.256 1.043 1.00 93.56 97 LEU A C 1
ATOM 794 O O . LEU A 1 97 ? 0.420 -7.550 2.228 1.00 93.56 97 LEU A O 1
ATOM 798 N N . PHE A 1 98 ? -0.591 -7.674 0.238 1.00 89.62 98 PHE A N 1
ATOM 799 C CA . PHE A 1 98 ? -1.724 -8.465 0.728 1.00 89.62 98 PHE A CA 1
ATOM 800 C C . PHE A 1 98 ? -1.357 -9.868 1.214 1.00 89.62 98 PHE A C 1
ATOM 802 O O . PHE A 1 98 ? -2.083 -10.437 2.023 1.00 89.62 98 PHE A O 1
ATOM 809 N N . LYS A 1 99 ? -0.247 -10.444 0.739 1.00 89.25 99 LYS A N 1
ATOM 810 C CA . LYS A 1 99 ? 0.241 -11.722 1.278 1.00 89.25 99 LYS A CA 1
ATOM 811 C C . LYS A 1 99 ? 0.832 -11.533 2.669 1.00 89.25 99 LYS A C 1
ATOM 813 O O . LYS A 1 99 ? 0.629 -12.371 3.539 1.00 89.25 99 LYS A O 1
ATOM 818 N N . GLU A 1 100 ? 1.556 -10.434 2.867 1.00 93.12 100 GLU A N 1
ATOM 819 C CA . GLU A 1 100 ? 2.144 -10.084 4.159 1.00 93.12 100 GLU A CA 1
ATOM 820 C C . GLU A 1 100 ? 1.104 -9.521 5.138 1.00 93.12 100 GLU A C 1
ATOM 822 O O . GLU A 1 100 ? 1.237 -9.683 6.350 1.00 93.12 100 GLU A O 1
ATOM 827 N N . LEU A 1 101 ? 0.068 -8.859 4.632 1.00 91.19 101 LEU A N 1
ATOM 828 C CA . LEU A 1 101 ? -0.986 -8.190 5.386 1.00 91.19 101 LEU A CA 1
ATOM 829 C C . LEU A 1 101 ? -2.358 -8.623 4.843 1.00 91.19 101 LEU A C 1
ATOM 831 O O . LEU A 1 101 ? -2.979 -7.874 4.096 1.00 91.19 101 LEU A O 1
ATOM 835 N N . PRO A 1 102 ? -2.851 -9.825 5.182 1.00 86.94 102 PRO A N 1
ATOM 836 C CA . PRO A 1 102 ? -4.110 -10.330 4.627 1.00 86.94 102 PRO A CA 1
ATOM 837 C C . PRO A 1 102 ? -5.351 -9.559 5.104 1.00 86.94 102 PRO A C 1
ATOM 839 O O . PRO A 1 102 ? -6.372 -9.572 4.419 1.00 86.94 102 PRO A O 1
ATOM 842 N N . ASP A 1 103 ? -5.256 -8.860 6.238 1.00 87.75 103 ASP A N 1
ATOM 843 C CA . ASP A 1 103 ? -6.383 -8.188 6.899 1.00 87.75 103 ASP A CA 1
ATOM 844 C C . ASP A 1 103 ? -6.512 -6.687 6.558 1.00 87.75 103 ASP A C 1
ATOM 846 O O . ASP A 1 103 ? -7.245 -5.949 7.223 1.00 87.75 103 ASP A O 1
ATOM 850 N N . ILE A 1 104 ? -5.807 -6.214 5.524 1.00 89.31 104 ILE A N 1
ATOM 851 C CA . ILE A 1 104 ? -5.932 -4.837 5.012 1.00 89.31 104 ILE A CA 1
ATOM 852 C C . ILE A 1 104 ? -6.913 -4.774 3.843 1.00 89.31 104 ILE A C 1
ATOM 854 O O . ILE A 1 104 ? -7.252 -5.783 3.228 1.00 89.31 104 ILE A O 1
ATOM 858 N N . LEU A 1 105 ? -7.333 -3.562 3.498 1.00 87.62 105 LEU A N 1
ATOM 859 C CA . LEU A 1 105 ? -8.050 -3.256 2.266 1.00 87.62 105 LEU A CA 1
ATOM 860 C C . LEU A 1 105 ? -7.367 -2.077 1.566 1.00 87.62 105 LEU A C 1
ATOM 862 O O . LEU A 1 105 ? -6.750 -1.241 2.223 1.00 87.62 105 LEU A O 1
ATOM 866 N N . ILE A 1 106 ? -7.504 -1.986 0.243 1.00 87.50 106 ILE A N 1
ATOM 867 C CA . ILE A 1 106 ? -7.157 -0.768 -0.499 1.00 87.50 106 ILE A CA 1
ATOM 868 C C . ILE A 1 106 ? -8.423 0.016 -0.743 1.00 87.50 106 ILE A C 1
ATOM 870 O O . ILE A 1 106 ? -9.383 -0.524 -1.283 1.00 87.50 106 ILE A O 1
ATOM 874 N N . TYR A 1 107 ? -8.392 1.285 -0.389 1.00 82.12 107 TYR A N 1
ATOM 875 C CA . TYR A 1 107 ? -9.424 2.254 -0.670 1.00 82.12 107 TYR A CA 1
ATOM 876 C C . TYR A 1 107 ? -8.869 3.256 -1.683 1.00 82.12 107 TYR A C 1
ATOM 878 O O . TYR A 1 107 ? -7.848 3.894 -1.436 1.00 82.12 107 TYR A O 1
ATOM 886 N N . SER A 1 108 ? -9.498 3.354 -2.851 1.00 76.31 108 SER A N 1
ATOM 887 C CA . SER A 1 108 ? -9.090 4.283 -3.908 1.00 76.31 108 SER A CA 1
ATOM 888 C C . SER A 1 108 ? -10.219 5.260 -4.198 1.00 76.31 108 SER A C 1
ATOM 890 O O . SER A 1 108 ? -11.361 4.854 -4.434 1.00 76.31 108 SER A O 1
ATOM 892 N N . GLU A 1 109 ? -9.882 6.546 -4.176 1.00 68.12 109 GLU A N 1
ATOM 893 C CA . GLU A 1 109 ? -10.781 7.637 -4.518 1.00 68.12 109 GLU A CA 1
ATOM 894 C C . GLU A 1 109 ? -10.339 8.220 -5.865 1.00 68.12 109 GLU A C 1
ATOM 896 O O . GLU A 1 109 ? -9.422 9.035 -5.937 1.00 68.12 109 GLU A O 1
ATOM 901 N N . ILE A 1 110 ? -10.939 7.753 -6.963 1.00 56.53 110 ILE A N 1
ATOM 902 C CA . ILE A 1 110 ? -10.605 8.228 -8.314 1.00 56.53 110 ILE A CA 1
ATOM 903 C C . ILE A 1 110 ? -11.762 9.038 -8.893 1.00 56.53 110 ILE A C 1
ATOM 905 O O . ILE A 1 110 ? -12.900 8.577 -8.953 1.00 56.53 110 ILE A O 1
ATOM 909 N N . GLY A 1 111 ? -11.447 10.227 -9.416 1.00 50.78 111 GLY A N 1
ATOM 910 C CA . GLY A 1 111 ? -12.353 11.050 -10.224 1.00 50.78 111 GLY A CA 1
ATOM 911 C C . GLY A 1 111 ? -13.317 11.928 -9.419 1.00 50.78 111 GLY A C 1
ATOM 912 O O . GLY A 1 111 ? -13.077 12.256 -8.264 1.00 50.78 111 GLY A O 1
ATOM 913 N N . SER A 1 112 ? -14.443 12.323 -10.028 1.00 39.72 112 SER A N 1
ATOM 914 C CA . SER A 1 112 ? -15.531 13.101 -9.398 1.00 39.72 112 SER A CA 1
ATOM 915 C C . SER A 1 112 ? -16.334 12.307 -8.348 1.00 39.72 112 SER A C 1
ATOM 917 O O . SER A 1 112 ? -17.478 12.643 -8.038 1.00 39.72 112 SER A O 1
ATOM 919 N N . ALA A 1 113 ? -15.745 11.235 -7.821 1.00 48.31 113 ALA A N 1
ATOM 920 C CA . ALA A 1 113 ? -16.393 10.168 -7.084 1.00 48.31 113 ALA A CA 1
ATOM 921 C C . ALA A 1 113 ? -15.959 10.111 -5.612 1.00 48.31 113 ALA A C 1
ATOM 923 O O . ALA A 1 113 ? -15.848 9.022 -5.055 1.00 48.31 113 ALA A O 1
ATOM 924 N N . LEU A 1 114 ? -15.893 11.269 -4.943 1.00 49.34 114 LEU A N 1
ATOM 925 C CA . LEU A 1 114 ? -16.036 11.353 -3.475 1.00 49.34 114 LEU A CA 1
ATOM 926 C C . LEU A 1 114 ? -17.224 10.499 -2.961 1.00 49.34 114 LEU A C 1
ATOM 928 O O . LEU A 1 114 ? -17.248 10.075 -1.813 1.00 49.34 114 LEU A O 1
ATOM 932 N N . ASN A 1 115 ? -18.208 10.219 -3.829 1.00 49.41 115 ASN A N 1
ATOM 933 C CA . ASN A 1 115 ? -19.423 9.458 -3.533 1.00 49.41 115 ASN A CA 1
ATOM 934 C C . ASN A 1 115 ? -19.426 7.997 -4.033 1.00 49.41 115 ASN A C 1
ATOM 936 O O . ASN A 1 115 ? -20.451 7.325 -3.910 1.00 49.41 115 ASN A O 1
ATOM 940 N N . SER A 1 116 ? -18.365 7.492 -4.669 1.00 56.34 116 SER A N 1
ATOM 941 C CA . SER A 1 116 ? -18.316 6.087 -5.125 1.00 56.34 116 SER A CA 1
ATOM 942 C C . SER A 1 116 ? -16.922 5.481 -4.955 1.00 56.34 116 SER A C 1
ATOM 944 O O . SER A 1 116 ? -16.303 5.085 -5.942 1.00 56.34 116 SER A O 1
ATOM 946 N N . PRO A 1 117 ? -16.414 5.430 -3.712 1.00 64.94 117 PRO A N 1
ATOM 947 C CA . PRO A 1 117 ? -15.116 4.842 -3.439 1.00 64.94 117 PRO A CA 1
ATOM 948 C C . PRO A 1 117 ? -15.114 3.328 -3.654 1.00 64.94 117 PRO A C 1
ATOM 950 O O . PRO A 1 117 ? -16.137 2.654 -3.493 1.00 64.94 117 PRO A O 1
ATOM 953 N N . PHE A 1 118 ? -13.937 2.783 -3.961 1.00 72.06 118 PHE A N 1
ATOM 954 C CA . PHE A 1 118 ? -13.758 1.352 -4.198 1.00 72.06 118 PHE A CA 1
ATOM 955 C C . PHE A 1 118 ? -12.832 0.710 -3.180 1.00 72.06 118 PHE A C 1
ATOM 957 O O . PHE A 1 118 ? -11.810 1.280 -2.803 1.00 72.06 118 PHE A O 1
ATOM 964 N N . VAL A 1 119 ? -13.199 -0.505 -2.772 1.00 73.38 119 VAL A N 1
ATOM 965 C CA . VAL A 1 119 ? -12.520 -1.274 -1.730 1.00 73.38 119 VAL A CA 1
ATOM 966 C C . VAL A 1 119 ? -12.020 -2.586 -2.322 1.00 73.38 119 VAL A C 1
ATOM 968 O O . VAL A 1 119 ? -12.813 -3.451 -2.691 1.00 73.38 119 VAL A O 1
ATOM 971 N N . PHE A 1 120 ? -10.703 -2.759 -2.384 1.00 77.06 120 PHE A N 1
ATOM 972 C CA . PHE A 1 120 ? -10.061 -3.980 -2.864 1.00 77.06 120 PHE A CA 1
ATOM 973 C C . PHE A 1 120 ? -9.539 -4.804 -1.689 1.00 77.06 120 PHE A C 1
ATOM 975 O O . PHE A 1 120 ? -8.947 -4.274 -0.752 1.00 77.06 120 PHE A O 1
ATOM 982 N N . ASN A 1 121 ? -9.718 -6.120 -1.768 1.00 77.50 121 ASN A N 1
ATOM 983 C CA . ASN A 1 121 ? -9.126 -7.084 -0.842 1.00 77.50 121 ASN A CA 1
ATOM 984 C C . ASN A 1 121 ? -8.201 -8.044 -1.607 1.00 77.50 121 ASN A C 1
ATOM 986 O O . ASN A 1 121 ? -8.117 -7.994 -2.839 1.00 77.50 121 ASN A O 1
ATOM 990 N N . GLU A 1 122 ? -7.547 -8.962 -0.895 1.00 80.31 122 GLU A N 1
ATOM 991 C CA . GLU A 1 122 ? -6.619 -9.925 -1.498 1.00 80.31 122 GLU A CA 1
ATOM 992 C C . GLU A 1 122 ? -7.257 -10.703 -2.667 1.00 80.31 122 GLU A C 1
ATOM 994 O O . GLU A 1 122 ? -6.631 -10.896 -3.712 1.00 80.31 122 GLU A O 1
ATOM 999 N N . LYS A 1 123 ? -8.524 -11.120 -2.527 1.00 78.19 123 LYS A N 1
ATOM 1000 C CA . LYS A 1 123 ? -9.248 -11.880 -3.558 1.00 78.19 123 LYS A CA 1
ATOM 1001 C C . LYS A 1 123 ? -9.399 -11.078 -4.851 1.00 78.19 123 LYS A C 1
ATOM 1003 O O . LYS A 1 123 ? -9.276 -11.653 -5.932 1.00 78.19 123 LYS A O 1
ATOM 1008 N N . HIS A 1 124 ? -9.642 -9.774 -4.757 1.00 76.75 124 HIS A N 1
ATOM 1009 C CA . HIS A 1 124 ? -9.744 -8.906 -5.929 1.00 76.75 124 HIS A CA 1
ATOM 1010 C C . HIS A 1 124 ? -8.400 -8.788 -6.659 1.00 76.75 124 HIS A C 1
ATOM 1012 O O . HIS A 1 124 ? -8.336 -9.012 -7.867 1.00 76.75 124 HIS A O 1
ATOM 1018 N N . LEU A 1 125 ? -7.308 -8.543 -5.929 1.00 75.56 125 LEU A N 1
ATOM 1019 C CA . LEU A 1 125 ? -5.973 -8.393 -6.522 1.00 75.56 125 LEU A CA 1
ATOM 1020 C C . LEU A 1 125 ? -5.395 -9.697 -7.080 1.00 75.56 125 LEU A C 1
ATOM 1022 O O . LEU A 1 125 ? -4.715 -9.675 -8.108 1.00 75.56 125 LEU A O 1
ATOM 1026 N N . LYS A 1 126 ? -5.676 -10.844 -6.449 1.00 73.94 126 LYS A N 1
ATOM 1027 C CA . LYS A 1 126 ? -5.254 -12.165 -6.949 1.00 73.94 126 LYS A CA 1
ATOM 1028 C C . LYS A 1 126 ? -5.835 -12.484 -8.324 1.00 73.94 126 LYS A C 1
ATOM 1030 O O . LYS A 1 126 ? -5.153 -13.098 -9.139 1.00 73.94 126 LYS A O 1
ATOM 1035 N N . ASN A 1 127 ? -7.072 -12.061 -8.578 1.00 73.69 127 ASN A N 1
ATOM 1036 C CA . ASN A 1 127 ? -7.764 -12.321 -9.839 1.00 73.69 127 ASN A CA 1
ATOM 1037 C C . ASN A 1 127 ? -7.472 -11.264 -10.915 1.00 73.69 127 ASN A C 1
ATOM 1039 O O . ASN A 1 127 ? -7.897 -11.425 -12.058 1.00 73.69 127 ASN A O 1
ATOM 1043 N N . PHE A 1 128 ? -6.739 -10.198 -10.579 1.00 75.00 128 PHE A N 1
ATOM 1044 C CA . PHE A 1 128 ? -6.372 -9.165 -11.535 1.00 75.00 128 PHE A CA 1
ATOM 1045 C C . PHE A 1 128 ? -5.231 -9.629 -12.453 1.00 75.00 128 PHE A C 1
ATOM 1047 O O . PHE A 1 128 ? -4.079 -9.807 -12.028 1.00 75.00 128 PHE A O 1
ATOM 1054 N N . SER A 1 129 ? -5.565 -9.801 -13.734 1.00 71.38 129 SER A N 1
ATOM 1055 C CA . SER A 1 129 ? -4.647 -10.204 -14.805 1.00 71.38 129 SER A CA 1
ATOM 1056 C C . SER A 1 129 ? -4.104 -9.036 -15.635 1.00 71.38 129 SER A C 1
ATOM 1058 O O . SER A 1 129 ? -3.361 -9.274 -16.584 1.00 71.38 129 SER A O 1
ATOM 1060 N N . GLY A 1 130 ? -4.498 -7.796 -15.333 1.00 71.06 130 GLY A N 1
ATOM 1061 C CA . GLY A 1 130 ? -3.980 -6.616 -16.021 1.00 71.06 130 GLY A CA 1
ATOM 1062 C C . GLY A 1 130 ? -2.557 -6.265 -15.582 1.00 71.06 130 GLY A C 1
ATOM 1063 O O . GLY A 1 130 ? -2.060 -6.737 -14.556 1.00 71.06 130 GLY A O 1
ATOM 1064 N N . THR A 1 131 ? -1.903 -5.428 -16.381 1.00 69.69 131 THR A N 1
ATOM 1065 C CA . THR A 1 131 ? -0.527 -4.955 -16.151 1.00 69.69 131 THR A CA 1
ATOM 1066 C C . THR A 1 131 ? -0.443 -3.454 -15.899 1.00 69.69 131 THR A C 1
ATOM 1068 O O . THR A 1 131 ? 0.641 -2.953 -15.640 1.00 69.69 131 THR A O 1
ATOM 1071 N N . ASP A 1 132 ? -1.568 -2.753 -16.001 1.00 71.75 132 ASP A N 1
ATOM 1072 C CA . ASP A 1 132 ? -1.684 -1.307 -15.838 1.00 71.75 132 ASP A CA 1
ATOM 1073 C C . ASP A 1 132 ? -2.543 -1.008 -14.604 1.00 71.75 132 ASP A C 1
ATOM 1075 O O . ASP A 1 132 ? -3.586 -1.641 -14.390 1.00 71.75 132 ASP A O 1
ATOM 1079 N N . SER A 1 133 ? -2.078 -0.084 -13.764 1.00 71.06 133 SER A N 1
ATOM 1080 C CA . SER A 1 133 ? -2.754 0.235 -12.511 1.00 71.06 133 SER A CA 1
ATOM 1081 C C . SER A 1 133 ? -4.002 1.084 -12.743 1.00 71.06 133 SER A C 1
ATOM 1083 O O . SER A 1 133 ? -4.963 0.945 -11.988 1.00 71.06 133 SER A O 1
ATOM 1085 N N . TYR A 1 134 ? -4.080 1.826 -13.857 1.00 70.75 134 TYR A N 1
ATOM 1086 C CA . TYR A 1 134 ? -5.334 2.454 -14.262 1.00 70.75 134 TYR A CA 1
ATOM 1087 C C . TYR A 1 134 ? -6.406 1.389 -14.501 1.00 70.75 134 TYR A C 1
ATOM 1089 O O . TYR A 1 134 ? -7.508 1.508 -13.974 1.00 70.75 134 TYR A O 1
ATOM 1097 N N . ALA A 1 135 ? -6.104 0.288 -15.194 1.00 70.06 135 ALA A N 1
ATOM 1098 C CA . ALA A 1 135 ? -7.056 -0.815 -15.355 1.00 70.06 135 ALA A CA 1
ATOM 1099 C C . ALA A 1 135 ? -7.469 -1.479 -14.023 1.00 70.06 135 ALA A C 1
ATOM 1101 O O . ALA A 1 135 ? -8.613 -1.920 -13.901 1.00 70.06 135 ALA A O 1
ATOM 1102 N N . LEU A 1 136 ? -6.566 -1.548 -13.037 1.00 73.19 136 LEU A N 1
ATOM 1103 C CA . LEU A 1 136 ? -6.861 -2.071 -11.697 1.00 73.19 136 LEU A CA 1
ATOM 1104 C C . LEU A 1 136 ? -7.830 -1.160 -10.931 1.00 73.19 136 LEU A C 1
ATOM 1106 O O . LEU A 1 136 ? -8.735 -1.659 -10.266 1.00 73.19 136 LEU A O 1
ATOM 1110 N N . LEU A 1 137 ? -7.636 0.155 -11.029 1.00 71.06 137 LEU A N 1
ATOM 1111 C CA . LEU A 1 137 ? -8.328 1.134 -10.193 1.00 71.06 137 LEU A CA 1
ATOM 1112 C C . LEU A 1 137 ? -9.552 1.783 -10.867 1.00 71.06 137 LEU A C 1
ATOM 1114 O O . LEU A 1 137 ? -10.423 2.310 -10.180 1.00 71.06 137 LEU A O 1
ATOM 1118 N N . SER A 1 138 ? -9.657 1.724 -12.200 1.00 61.09 138 SER A N 1
ATOM 1119 C CA . SER A 1 138 ? -10.791 2.261 -12.978 1.00 61.09 138 SER A CA 1
ATOM 1120 C C . SER A 1 138 ? -11.893 1.236 -13.276 1.00 61.09 138 SER A C 1
ATOM 1122 O O . SER A 1 138 ? -13.036 1.626 -13.506 1.00 61.09 138 SER A O 1
ATOM 1124 N N . ASN A 1 139 ? -11.585 -0.068 -13.246 1.00 57.69 139 ASN A N 1
ATOM 1125 C CA . ASN A 1 139 ? -12.547 -1.162 -13.460 1.00 57.69 139 ASN A CA 1
ATOM 1126 C C . ASN A 1 139 ? -12.840 -1.921 -12.163 1.00 57.69 139 ASN A C 1
ATOM 1128 O O . ASN A 1 139 ? -12.850 -3.154 -12.110 1.00 57.69 139 ASN A O 1
ATOM 1132 N N . SER A 1 140 ? -13.059 -1.168 -11.097 1.00 56.12 140 SER A N 1
ATOM 1133 C CA . SER A 1 140 ? -13.372 -1.702 -9.784 1.00 56.12 140 SER A CA 1
ATOM 1134 C C . SER A 1 140 ? -14.692 -2.487 -9.817 1.00 56.12 140 SER A C 1
ATOM 1136 O O . SER A 1 140 ? -15.696 -1.974 -10.324 1.00 56.12 140 SER A O 1
ATOM 1138 N N . PRO A 1 141 ? -14.754 -3.715 -9.272 1.00 51.88 141 PRO A N 1
ATOM 1139 C CA . PRO A 1 141 ? -16.029 -4.394 -9.091 1.00 51.88 141 PRO A CA 1
ATOM 1140 C C . PRO A 1 141 ? -16.911 -3.540 -8.173 1.00 51.88 141 PRO A C 1
ATOM 1142 O O . PRO A 1 141 ? -16.535 -3.233 -7.046 1.00 51.88 141 PRO A O 1
ATOM 1145 N N . GLN A 1 142 ? -18.076 -3.129 -8.678 1.00 50.59 142 GLN A N 1
ATOM 1146 C CA . GLN A 1 142 ? -18.959 -2.131 -8.055 1.00 50.59 142 GLN A CA 1
ATOM 1147 C C . GLN A 1 142 ? -19.649 -2.598 -6.762 1.00 50.59 142 GLN A C 1
ATOM 1149 O O . GLN A 1 142 ? -20.530 -1.907 -6.256 1.00 50.59 142 GLN A O 1
ATOM 1154 N N . ASP A 1 143 ? -19.304 -3.772 -6.236 1.00 48.06 143 ASP A N 1
ATOM 1155 C CA . ASP A 1 143 ? -20.148 -4.456 -5.268 1.00 48.06 143 ASP A CA 1
ATOM 1156 C C . ASP A 1 143 ? -19.458 -4.687 -3.918 1.00 48.06 143 ASP A C 1
ATOM 1158 O O . ASP A 1 143 ? -18.718 -5.652 -3.711 1.00 48.06 143 ASP A O 1
ATOM 1162 N N . LEU A 1 144 ? -19.760 -3.788 -2.977 1.00 51.62 144 LEU A N 1
ATOM 1163 C CA . LEU A 1 144 ? -19.378 -3.867 -1.564 1.00 51.62 144 LEU A CA 1
ATOM 1164 C C . LEU A 1 144 ? -20.160 -4.950 -0.794 1.00 51.62 144 LEU A C 1
ATOM 1166 O O . LEU A 1 144 ? -19.813 -5.244 0.350 1.00 51.62 144 LEU A O 1
ATOM 1170 N N . SER A 1 145 ? -21.198 -5.566 -1.380 1.00 50.12 145 SER A N 1
ATOM 1171 C CA . SER A 1 145 ? -22.044 -6.551 -0.681 1.00 50.12 145 SER A CA 1
ATOM 1172 C C . SER A 1 145 ? -21.339 -7.878 -0.370 1.00 50.12 145 SER A C 1
ATOM 1174 O O . SER A 1 145 ? -21.824 -8.651 0.453 1.00 50.12 145 SER A O 1
ATOM 1176 N N . ASN A 1 146 ? -20.165 -8.119 -0.963 1.00 43.25 146 ASN A N 1
ATOM 1177 C CA . ASN A 1 146 ? -19.373 -9.337 -0.769 1.00 43.25 146 ASN A CA 1
ATOM 1178 C C . ASN A 1 146 ? -18.239 -9.186 0.270 1.00 43.25 146 ASN A C 1
ATOM 1180 O O . ASN A 1 146 ? -17.333 -10.019 0.303 1.00 43.25 146 ASN A O 1
ATOM 1184 N N . LEU A 1 147 ? -18.248 -8.124 1.087 1.00 42.66 147 LEU A N 1
ATOM 1185 C CA . LEU A 1 147 ? -17.234 -7.848 2.120 1.00 42.66 147 LEU A CA 1
ATOM 1186 C C . LEU A 1 147 ? -17.567 -8.428 3.513 1.00 42.66 147 LEU A C 1
ATOM 1188 O O . LEU A 1 147 ? -17.017 -7.956 4.509 1.00 42.66 147 LEU A O 1
ATOM 1192 N N . ILE A 1 148 ? -18.441 -9.439 3.600 1.00 41.75 148 ILE A N 1
ATOM 1193 C CA . ILE A 1 148 ? -18.749 -10.161 4.851 1.00 41.75 148 ILE A CA 1
ATOM 1194 C C . ILE A 1 148 ? -18.199 -11.584 4.787 1.00 41.75 148 ILE A C 1
ATOM 1196 O O . ILE A 1 148 ? -18.527 -12.292 3.808 1.00 41.75 148 ILE A O 1
#

Secondary structure (DSSP, 8-state):
-EEEEEEESS---HHHHHHHHHHHHHHHT-EEEEETTEEEEEEEETTEEEEEEEE--SHHHHHHHHHSTTSSTT-EEEEEEEE-TT-SHHHHHHHHHHHH-TT-EEEE--SS-TTS-EEE-HHHHHT---S-HHHHHHS----GGG--

pLDDT: mean 81.44, std 14.21, range [39.72, 95.44]

Sequence (148 aa):
METIFVISKEYIEKNNILLKFSTIINLMNANLIEDQADIIITMEDDGNFEQIEINGLNKDYFEETIQNENFNKGYGCLLTIDFYSEQKLIICFLKLLFKELPDILIYSEIGSALNSPFVFNEKHLKNFSGTDSYALLSNSPQDLSNLI

Radius of gyration: 14.7 Å; chains: 1; bounding box: 38×25×34 Å